Protein AF-A0A950Y1R8-F1 (afdb_monomer)

Structure (mmCIF, N/CA/C/O backbone):
data_AF-A0A950Y1R8-F1
#
_entry.id   AF-A0A950Y1R8-F1
#
loop_
_atom_site.group_PDB
_atom_site.id
_atom_site.type_symbol
_atom_site.label_atom_id
_atom_site.label_alt_id
_atom_site.label_comp_id
_atom_site.label_asym_id
_atom_site.label_entity_id
_atom_site.label_seq_id
_atom_site.pdbx_PDB_ins_code
_atom_site.Cartn_x
_atom_site.Cartn_y
_atom_site.Cartn_z
_atom_site.occupancy
_atom_site.B_iso_or_equiv
_atom_site.auth_seq_id
_atom_site.auth_comp_id
_atom_site.auth_asym_id
_atom_site.auth_atom_id
_atom_site.pdbx_PDB_model_num
ATOM 1 N N . MET A 1 1 ? -29.801 -0.725 41.573 1.00 47.75 1 MET A N 1
ATOM 2 C CA . MET A 1 1 ? -29.984 -1.038 40.142 1.00 47.75 1 MET A CA 1
ATOM 3 C C . MET A 1 1 ? -28.649 -0.811 39.451 1.00 47.75 1 MET A C 1
ATOM 5 O O . MET A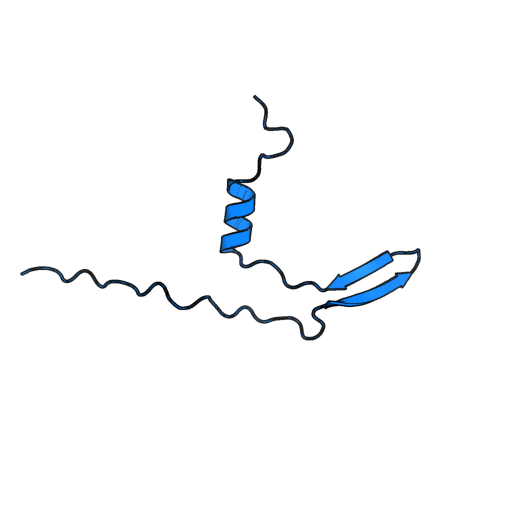 1 1 ? -28.320 0.325 39.147 1.00 47.75 1 MET A O 1
ATOM 9 N N . ALA A 1 2 ? -27.809 -1.844 39.378 1.00 53.16 2 ALA A N 1
ATOM 10 C CA . ALA A 1 2 ? -26.455 -1.727 38.841 1.00 53.16 2 ALA A CA 1
ATOM 11 C C . ALA A 1 2 ? -26.501 -1.820 37.309 1.00 53.16 2 ALA A C 1
ATOM 13 O O . ALA A 1 2 ? -26.990 -2.809 36.772 1.00 53.16 2 ALA A O 1
ATOM 14 N N . GLU A 1 3 ? -26.023 -0.787 36.618 1.00 63.59 3 GLU A N 1
ATOM 15 C CA . GLU A 1 3 ? -25.903 -0.783 35.160 1.00 63.59 3 GLU A CA 1
ATOM 16 C C . GLU A 1 3 ? -24.786 -1.738 34.716 1.00 63.59 3 GLU A C 1
ATOM 18 O O . GLU A 1 3 ? -23.596 -1.503 34.955 1.00 63.59 3 GLU A O 1
ATOM 23 N N . GLU A 1 4 ? -25.162 -2.821 34.038 1.00 65.81 4 GLU A N 1
ATOM 24 C CA . GLU A 1 4 ? -24.216 -3.692 33.349 1.00 65.81 4 GLU A CA 1
ATOM 25 C C . GLU A 1 4 ? -23.588 -2.955 32.159 1.00 65.81 4 GLU A C 1
ATOM 27 O O . GLU A 1 4 ? -24.184 -2.770 31.096 1.00 65.81 4 GLU A O 1
ATOM 32 N N . LYS A 1 5 ? -22.326 -2.549 32.321 1.00 63.50 5 LYS A N 1
ATOM 33 C CA . LYS A 1 5 ? -21.510 -2.034 31.218 1.00 63.50 5 LYS A CA 1
ATOM 34 C C . LYS A 1 5 ? -21.211 -3.160 30.227 1.00 63.50 5 LYS A C 1
ATOM 36 O O . LYS A 1 5 ? -20.369 -4.021 30.483 1.00 63.50 5 LYS A O 1
ATOM 41 N N . GLN A 1 6 ? -21.859 -3.111 29.065 1.00 62.91 6 GLN A N 1
ATOM 42 C CA . GLN A 1 6 ? -21.610 -4.019 27.945 1.00 62.91 6 GLN A CA 1
ATOM 43 C C . GLN A 1 6 ? -20.136 -3.962 27.503 1.00 62.91 6 GLN A C 1
ATOM 45 O O . GLN A 1 6 ? -19.657 -2.963 26.957 1.00 62.91 6 GLN A O 1
ATOM 50 N N . LYS A 1 7 ? -19.398 -5.056 27.720 1.00 63.44 7 LYS A N 1
ATOM 51 C CA . LYS A 1 7 ? -18.024 -5.224 27.230 1.00 63.44 7 LYS A CA 1
ATOM 52 C C . LYS A 1 7 ? -18.060 -5.528 25.730 1.00 63.44 7 LYS A C 1
ATOM 54 O O . LYS A 1 7 ? -18.357 -6.649 25.329 1.00 63.44 7 LYS A O 1
ATOM 59 N N . LYS A 1 8 ? -17.737 -4.541 24.888 1.00 58.06 8 LYS A N 1
ATOM 60 C CA . LYS A 1 8 ? -17.543 -4.759 23.444 1.00 58.06 8 LYS A CA 1
ATOM 61 C C . LYS A 1 8 ? -16.337 -5.679 23.223 1.00 58.06 8 LYS A C 1
ATOM 63 O O . LYS A 1 8 ? -15.220 -5.342 23.615 1.00 58.06 8 LYS A O 1
ATOM 68 N N . SER A 1 9 ? -16.560 -6.834 22.601 1.00 59.47 9 SER A N 1
ATOM 69 C CA . SER A 1 9 ? -15.503 -7.779 22.239 1.00 59.47 9 SER A CA 1
ATOM 70 C C . SER A 1 9 ? -14.593 -7.169 21.161 1.00 59.47 9 SER A C 1
ATOM 72 O O . SER A 1 9 ? -15.043 -6.637 20.151 1.00 59.47 9 SER A O 1
ATOM 74 N N . PHE A 1 10 ? -13.278 -7.209 21.382 1.00 60.44 10 PHE A N 1
ATOM 75 C CA . PHE A 1 10 ? -12.272 -6.553 20.527 1.00 60.44 10 PHE A CA 1
ATOM 76 C C . PHE A 1 10 ? -11.989 -7.305 19.208 1.00 60.44 10 PHE A C 1
ATOM 78 O O . PHE A 1 10 ? -11.086 -6.946 18.451 1.00 60.44 10 PHE A O 1
ATOM 85 N N . ALA A 1 11 ? -12.710 -8.388 18.935 1.00 65.88 11 ALA A N 1
ATOM 86 C CA . ALA A 1 11 ? -12.251 -9.433 18.033 1.00 65.88 11 ALA A CA 1
ATOM 87 C C .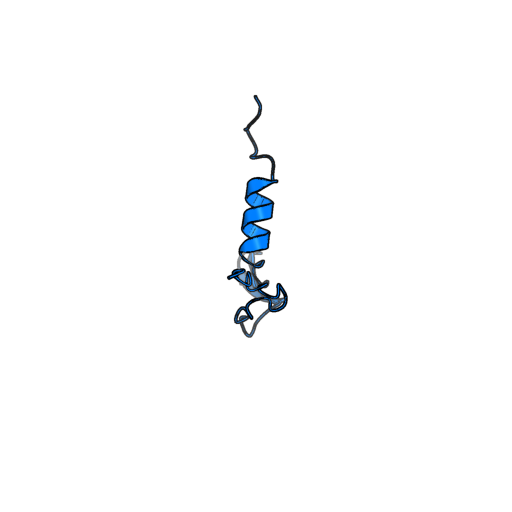 ALA A 1 11 ? -13.103 -9.534 16.763 1.00 65.88 11 ALA A C 1
ATOM 89 O O . ALA A 1 11 ? -13.774 -10.530 16.532 1.00 65.88 11 ALA A O 1
ATOM 90 N N . ALA A 1 12 ? -13.020 -8.513 15.911 1.00 65.19 12 ALA A N 1
ATOM 91 C CA . ALA A 1 12 ? -13.155 -8.692 14.467 1.00 65.19 12 ALA A CA 1
ATOM 92 C C . ALA A 1 12 ? -12.461 -7.526 13.753 1.00 65.19 12 ALA A C 1
ATOM 94 O O . ALA A 1 12 ? -12.925 -6.386 13.786 1.00 65.19 12 ALA A O 1
ATOM 95 N N . SER A 1 13 ? -11.310 -7.778 13.123 1.00 66.00 13 SER A N 1
ATOM 96 C CA . SER A 1 13 ? -10.748 -6.800 12.188 1.00 66.00 13 SER A CA 1
ATOM 97 C C . SER A 1 13 ? -11.687 -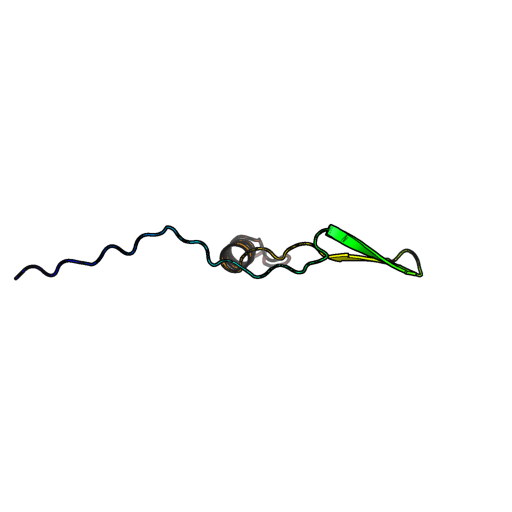6.665 10.993 1.00 66.00 13 SER A C 1
ATOM 99 O O . SER A 1 13 ? -12.051 -7.681 10.402 1.00 66.00 13 SER A O 1
ATOM 101 N N . THR A 1 14 ? -12.041 -5.438 10.610 1.00 71.38 14 THR A N 1
ATOM 102 C CA . THR A 1 14 ? -12.816 -5.185 9.391 1.00 71.38 14 THR A CA 1
ATOM 103 C C . THR A 1 14 ? -12.100 -5.801 8.186 1.00 71.38 14 THR A C 1
ATOM 105 O O . THR A 1 14 ? -10.904 -5.576 7.968 1.00 71.38 14 THR A O 1
ATOM 108 N N . LYS A 1 15 ? -12.819 -6.634 7.426 1.00 71.00 15 LYS A N 1
ATOM 109 C CA . LYS A 1 15 ? -12.313 -7.271 6.206 1.00 71.00 15 LYS A CA 1
ATOM 110 C C . LYS A 1 15 ? -12.229 -6.194 5.124 1.00 71.00 15 LYS A C 1
ATOM 112 O O . LYS A 1 15 ? -13.250 -5.701 4.666 1.00 71.00 15 LYS A O 1
ATOM 117 N N . ILE A 1 16 ? -11.013 -5.784 4.772 1.00 74.12 16 ILE A N 1
ATOM 118 C CA . ILE A 1 16 ? -10.777 -4.813 3.696 1.00 74.12 16 ILE A CA 1
ATOM 119 C C . ILE A 1 16 ? -10.782 -5.577 2.376 1.00 74.12 16 ILE A C 1
ATOM 121 O O . ILE A 1 16 ? -10.012 -6.529 2.226 1.00 74.12 16 ILE A O 1
ATOM 125 N N . GLU A 1 17 ? -11.627 -5.163 1.433 1.00 78.31 17 GLU A N 1
ATOM 126 C CA . GLU A 1 17 ? -11.634 -5.735 0.089 1.00 78.31 17 GLU A CA 1
ATOM 127 C C . GLU A 1 17 ? -10.302 -5.474 -0.613 1.00 78.31 17 GLU A C 1
ATOM 129 O O . GLU A 1 17 ? -9.769 -4.361 -0.653 1.00 78.31 17 GLU A O 1
ATOM 134 N N . GLN A 1 18 ? -9.727 -6.556 -1.116 1.00 77.56 18 GLN A N 1
ATOM 135 C CA . GLN A 1 18 ? -8.411 -6.592 -1.717 1.00 77.56 18 GLN A CA 1
ATOM 136 C C . GLN A 1 18 ? -8.541 -6.582 -3.241 1.00 77.56 18 GLN A C 1
ATOM 138 O O . GLN A 1 18 ? -9.438 -7.211 -3.799 1.00 77.56 18 GLN A O 1
ATOM 143 N N . LYS A 1 19 ? -7.641 -5.864 -3.925 1.00 80.62 19 LYS A N 1
ATOM 144 C CA . LYS A 1 19 ? -7.559 -5.931 -5.391 1.00 80.62 19 LYS A CA 1
ATOM 145 C C . LYS A 1 19 ? -7.181 -7.354 -5.805 1.00 80.62 19 LYS A C 1
ATOM 147 O O . LYS A 1 19 ? -6.391 -7.994 -5.118 1.00 80.62 19 LYS A O 1
ATOM 152 N N . LYS A 1 20 ? -7.720 -7.830 -6.928 1.00 79.94 20 LYS A N 1
ATOM 153 C CA . LYS A 1 20 ? -7.477 -9.199 -7.421 1.00 79.94 20 LYS A CA 1
ATOM 154 C C . LYS A 1 20 ? -6.002 -9.442 -7.773 1.00 79.94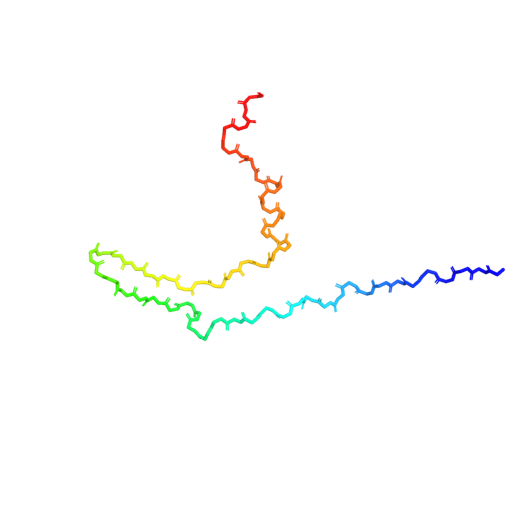 20 LYS A C 1
ATOM 156 O O . LYS A 1 20 ? -5.481 -10.517 -7.534 1.00 79.94 20 LYS A O 1
ATOM 161 N N . ASN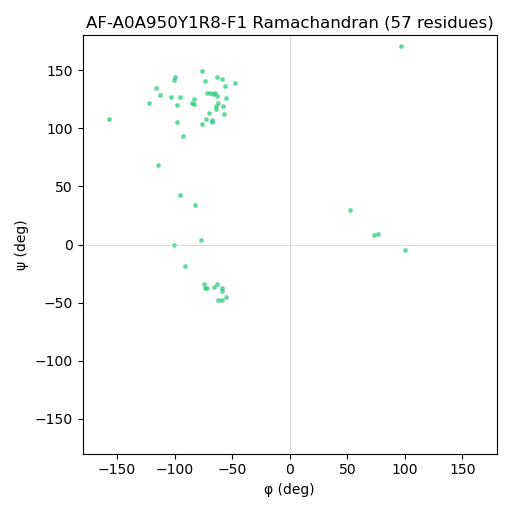 A 1 21 ? -5.339 -8.405 -8.263 1.00 81.94 21 ASN A N 1
ATOM 162 C CA . ASN A 1 21 ? -3.974 -8.368 -8.782 1.00 81.94 21 ASN A CA 1
ATOM 163 C C . ASN A 1 21 ? -2.961 -7.919 -7.709 1.00 81.94 21 ASN A C 1
ATOM 165 O O . ASN A 1 21 ? -2.119 -7.045 -7.912 1.00 81.94 21 ASN A O 1
ATOM 169 N N . ILE A 1 22 ? -3.113 -8.442 -6.492 1.00 80.44 22 ILE A N 1
ATOM 170 C CA . ILE A 1 22 ? -2.191 -8.166 -5.389 1.00 80.44 22 ILE A CA 1
ATOM 171 C C . ILE A 1 22 ? -0.863 -8.885 -5.636 1.00 80.44 22 ILE A C 1
ATOM 173 O O . ILE A 1 22 ? -0.840 -10.086 -5.864 1.00 80.44 22 ILE A O 1
ATOM 177 N N . TYR A 1 23 ? 0.228 -8.130 -5.508 1.00 78.50 23 TYR A N 1
ATOM 178 C CA . TYR A 1 23 ? 1.612 -8.510 -5.809 1.00 78.50 23 TYR A CA 1
ATOM 179 C C . TYR A 1 23 ? 1.968 -8.616 -7.293 1.00 78.50 23 TYR A C 1
ATOM 181 O O . TYR A 1 23 ? 3.109 -8.950 -7.603 1.00 78.50 23 TYR A O 1
ATOM 189 N N . ASP A 1 24 ? 1.068 -8.209 -8.185 1.00 85.44 24 ASP A N 1
ATOM 190 C CA . ASP A 1 24 ? 1.399 -8.070 -9.597 1.00 85.44 24 ASP A CA 1
ATOM 191 C C . ASP A 1 24 ? 2.230 -6.804 -9.849 1.00 85.44 24 ASP A C 1
ATOM 193 O O . ASP A 1 24 ? 2.102 -5.778 -9.159 1.00 85.44 24 ASP A O 1
ATOM 197 N N . ALA A 1 25 ? 3.085 -6.893 -10.867 1.00 83.94 25 ALA A N 1
ATOM 198 C CA . ALA A 1 25 ? 3.897 -5.798 -11.368 1.00 83.94 25 ALA A CA 1
ATOM 199 C C . ALA A 1 25 ? 3.594 -5.573 -12.853 1.00 83.94 25 ALA A C 1
ATOM 201 O O . ALA A 1 25 ? 3.763 -6.469 -13.675 1.00 83.94 25 ALA A O 1
ATOM 202 N N . GLU A 1 26 ? 3.165 -4.360 -13.190 1.00 88.50 26 GLU A N 1
ATOM 203 C CA . GLU A 1 26 ? 2.937 -3.925 -14.568 1.00 88.50 26 GLU A CA 1
ATOM 204 C C . GLU A 1 26 ? 4.099 -3.025 -15.005 1.00 88.50 26 GLU A C 1
ATOM 206 O O . GLU A 1 26 ? 4.438 -2.061 -14.310 1.00 88.50 26 GLU A O 1
ATOM 211 N N . TYR A 1 27 ? 4.739 -3.345 -16.132 1.00 91.31 27 TYR A N 1
ATOM 212 C CA . TYR A 1 27 ? 5.803 -2.517 -16.697 1.00 91.31 27 TYR A CA 1
ATOM 213 C C . TYR A 1 27 ? 5.200 -1.406 -17.560 1.00 91.31 27 TYR A C 1
ATOM 215 O O . TYR A 1 27 ? 4.488 -1.688 -18.519 1.00 91.31 27 TYR A O 1
ATOM 223 N N . LEU A 1 28 ? 5.495 -0.147 -17.226 1.00 88.81 28 LEU A N 1
ATOM 224 C CA . LEU A 1 28 ? 4.943 1.031 -17.912 1.00 88.81 28 LEU A CA 1
ATOM 225 C C . LEU A 1 28 ? 5.914 1.653 -18.933 1.00 88.81 28 LEU A C 1
ATOM 227 O O . LEU A 1 28 ? 5.573 2.646 -19.570 1.00 88.81 28 LEU A O 1
ATOM 231 N N . GLY A 1 29 ? 7.119 1.093 -19.088 1.00 90.75 29 GLY A N 1
ATOM 232 C CA . GLY A 1 29 ? 8.196 1.680 -19.891 1.00 90.75 29 GLY A CA 1
ATOM 233 C C . GLY A 1 29 ? 9.200 2.490 -19.060 1.00 90.75 29 GLY A C 1
ATOM 234 O O . GLY A 1 29 ? 9.009 2.706 -17.864 1.00 90.75 29 GLY A O 1
ATOM 235 N N . SER A 1 30 ? 10.311 2.884 -19.697 1.00 90.25 30 SER A N 1
ATOM 236 C CA . SER A 1 30 ? 11.398 3.702 -19.118 1.00 90.25 30 SER A CA 1
ATOM 237 C C . SER A 1 30 ? 11.982 3.196 -17.785 1.00 90.25 30 SER A C 1
ATOM 239 O O . SER A 1 30 ? 12.418 3.995 -16.959 1.00 90.25 30 SER A O 1
ATOM 241 N N . GLY A 1 31 ? 11.963 1.879 -17.541 1.00 89.94 31 GLY A N 1
ATOM 242 C CA . GLY A 1 31 ? 12.400 1.293 -16.264 1.00 89.94 31 GLY A CA 1
ATOM 243 C C . GLY A 1 31 ? 11.394 1.441 -15.111 1.00 89.94 31 GLY A C 1
ATOM 244 O O . GLY A 1 31 ? 11.722 1.133 -13.966 1.00 89.94 31 GLY A O 1
ATOM 245 N N . THR A 1 32 ? 10.169 1.894 -15.388 1.00 90.25 32 THR A N 1
ATOM 246 C CA . THR A 1 32 ? 9.137 2.160 -14.379 1.00 90.25 32 THR A CA 1
ATOM 247 C C . THR A 1 32 ? 8.198 0.965 -14.219 1.00 90.25 32 THR A C 1
ATOM 249 O O . THR A 1 32 ? 7.578 0.511 -15.181 1.00 90.25 32 THR A O 1
ATOM 252 N N . PHE A 1 33 ? 8.034 0.494 -12.981 1.00 88.38 33 PHE A N 1
ATOM 253 C CA . PHE A 1 33 ? 7.120 -0.597 -12.633 1.00 88.38 33 PHE A CA 1
ATOM 254 C C . PHE A 1 33 ? 6.018 -0.114 -11.695 1.00 88.38 33 PHE A C 1
ATOM 256 O O . PHE A 1 33 ? 6.279 0.556 -10.690 1.00 88.38 33 PHE A O 1
ATOM 263 N N . ARG A 1 34 ? 4.777 -0.507 -11.978 1.00 86.12 34 ARG A N 1
ATOM 264 C CA . ARG A 1 34 ? 3.638 -0.294 -11.087 1.00 86.12 34 ARG A CA 1
ATOM 265 C C . ARG A 1 34 ? 3.376 -1.566 -10.289 1.00 86.12 34 ARG A C 1
ATOM 267 O O . ARG A 1 34 ? 2.833 -2.531 -10.810 1.00 86.12 34 ARG A O 1
ATOM 274 N N . ILE A 1 35 ? 3.748 -1.548 -9.011 1.00 87.31 35 ILE A N 1
ATOM 275 C CA . ILE A 1 35 ? 3.585 -2.688 -8.098 1.00 87.31 35 ILE A CA 1
ATOM 2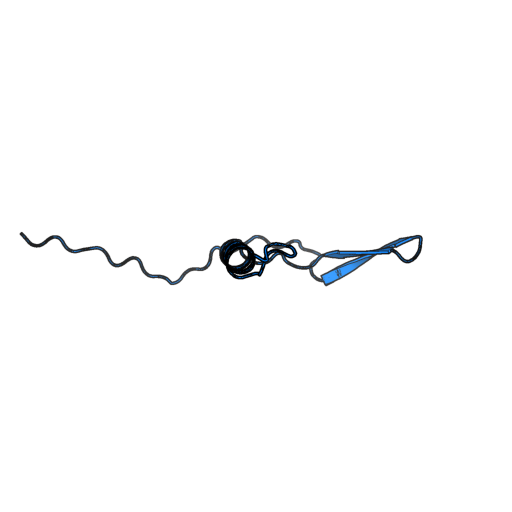76 C C . ILE A 1 35 ? 2.317 -2.495 -7.264 1.00 87.31 35 ILE A C 1
ATOM 278 O O . ILE A 1 35 ? 2.198 -1.528 -6.500 1.00 87.31 35 ILE A O 1
ATOM 282 N N . VAL A 1 36 ? 1.365 -3.422 -7.368 1.00 84.00 36 VAL A N 1
ATOM 283 C CA . VAL A 1 36 ? 0.111 -3.361 -6.604 1.00 84.00 36 VAL A CA 1
ATOM 284 C C . VAL A 1 36 ? 0.263 -4.146 -5.301 1.00 84.00 36 VAL A C 1
ATOM 286 O O . VAL A 1 36 ? 0.034 -5.346 -5.238 1.00 84.00 36 VAL A O 1
ATOM 289 N N . LYS A 1 37 ? 0.632 -3.464 -4.212 1.00 82.50 37 LYS A N 1
ATOM 290 C CA . LYS A 1 37 ? 0.711 -4.063 -2.866 1.00 82.50 37 LYS A CA 1
ATOM 291 C C . LYS A 1 37 ? -0.530 -3.720 -2.027 1.00 82.50 37 LYS A C 1
ATOM 293 O O . LYS A 1 37 ? -1.014 -2.586 -2.115 1.00 82.50 37 LYS A O 1
ATOM 298 N N . PRO A 1 38 ? -1.034 -4.625 -1.163 1.00 81.19 38 PRO A N 1
ATOM 299 C CA . PRO A 1 38 ? -2.121 -4.305 -0.246 1.00 81.19 38 PRO A CA 1
ATOM 300 C C . PRO A 1 38 ? -1.781 -3.104 0.637 1.00 81.19 38 PRO A C 1
ATOM 302 O O . PRO A 1 38 ? -0.684 -2.976 1.195 1.00 81.19 38 PRO A O 1
ATOM 305 N N . LYS A 1 39 ? -2.761 -2.212 0.786 1.00 77.69 39 LYS A N 1
ATOM 306 C CA . LYS A 1 39 ? -2.641 -1.052 1.663 1.00 77.69 39 LYS A CA 1
ATOM 307 C C . LYS A 1 39 ? -2.732 -1.507 3.123 1.00 77.69 39 LYS A C 1
ATOM 309 O O . LYS A 1 39 ? -3.541 -2.358 3.477 1.00 77.69 39 LYS A O 1
ATOM 314 N N . ARG A 1 40 ? -1.920 -0.905 4.001 1.00 80.19 40 ARG A N 1
ATOM 315 C CA . ARG A 1 40 ? -2.020 -1.125 5.455 1.00 80.19 40 ARG A CA 1
ATOM 316 C C . ARG A 1 40 ? -3.414 -0.728 5.956 1.00 80.19 40 ARG A C 1
ATOM 318 O O . ARG A 1 40 ? -3.914 0.322 5.540 1.00 80.19 40 ARG A O 1
ATOM 325 N N . GLN A 1 41 ? -3.951 -1.494 6.914 1.00 82.50 41 GLN A N 1
ATOM 326 C CA . GLN A 1 41 ? -5.152 -1.130 7.679 1.00 82.50 41 GLN A CA 1
ATOM 327 C C . GLN A 1 41 ? -5.051 0.311 8.197 1.00 82.50 41 GLN A C 1
ATOM 329 O O . GLN A 1 41 ? -3.993 0.718 8.694 1.00 82.50 41 GLN A O 1
ATOM 334 N N . ASP A 1 42 ? -6.148 1.066 8.142 1.00 82.81 42 ASP A N 1
ATOM 335 C CA . ASP A 1 42 ? -6.146 2.498 8.472 1.00 82.81 42 ASP A CA 1
ATOM 336 C C . ASP A 1 42 ? -5.678 2.772 9.903 1.00 82.81 42 ASP A C 1
ATOM 338 O O . ASP A 1 42 ? -4.873 3.675 10.135 1.00 82.81 42 ASP A O 1
ATOM 342 N N . ARG A 1 43 ? -6.045 1.903 10.853 1.00 83.56 43 ARG A N 1
ATOM 343 C CA . ARG A 1 43 ? -5.548 1.953 12.237 1.00 83.56 43 ARG A CA 1
ATOM 344 C C . ARG A 1 43 ? -4.019 1.925 12.310 1.00 83.56 43 ARG A C 1
ATOM 346 O O . ARG A 1 43 ? -3.417 2.697 13.053 1.00 83.56 43 ARG A O 1
ATOM 353 N N . LYS A 1 44 ? -3.377 1.043 11.539 1.00 84.31 44 LYS A N 1
ATOM 354 C CA . LYS A 1 44 ? -1.912 0.903 11.515 1.00 84.31 44 LYS A CA 1
ATOM 355 C C . LYS A 1 44 ? -1.251 2.058 10.762 1.00 84.31 44 LYS A C 1
ATOM 357 O O . LYS A 1 44 ? -0.177 2.500 11.164 1.00 84.31 44 LYS A O 1
ATOM 362 N N . ARG A 1 45 ? -1.900 2.585 9.717 1.00 84.38 45 ARG A N 1
ATOM 363 C CA . ARG A 1 45 ? -1.451 3.795 9.010 1.00 84.38 45 ARG A CA 1
ATOM 364 C C . ARG A 1 45 ? -1.442 5.005 9.945 1.00 84.38 45 ARG A C 1
ATOM 366 O O . ARG A 1 45 ? -0.417 5.672 10.043 1.00 84.38 45 ARG A O 1
ATOM 373 N N . ARG A 1 46 ? -2.526 5.215 10.700 1.00 85.62 46 ARG A N 1
ATOM 374 C CA . ARG A 1 46 ? -2.632 6.272 11.717 1.00 85.62 46 ARG A CA 1
ATOM 375 C C . ARG A 1 46 ? -1.559 6.132 12.797 1.00 85.62 46 ARG A C 1
ATOM 377 O O . ARG A 1 46 ? -0.882 7.105 13.095 1.00 85.62 46 ARG A O 1
ATOM 384 N N . GLN A 1 47 ? -1.356 4.930 13.346 1.00 86.50 47 GLN A N 1
ATOM 385 C CA . GLN A 1 47 ? -0.297 4.697 14.341 1.00 86.50 47 GLN A CA 1
ATOM 386 C C . GLN A 1 47 ? 1.098 5.031 13.798 1.00 86.50 47 GLN A C 1
ATOM 388 O O . GLN A 1 47 ? 1.894 5.620 14.518 1.00 86.50 47 GLN A O 1
ATOM 393 N N . SER A 1 48 ? 1.386 4.688 12.540 1.00 84.56 48 SER A N 1
ATOM 394 C CA . SER A 1 48 ? 2.663 5.022 11.900 1.00 84.56 48 SER A CA 1
ATOM 395 C C . SER A 1 48 ? 2.849 6.526 11.708 1.00 84.56 48 SER A C 1
ATOM 397 O O . SER A 1 48 ? 3.969 6.998 11.839 1.00 84.56 48 SER A O 1
ATOM 399 N N . ALA A 1 49 ? 1.781 7.265 11.398 1.00 82.88 49 ALA A N 1
ATOM 400 C CA . ALA A 1 49 ? 1.833 8.719 11.255 1.00 82.88 49 ALA A CA 1
ATOM 401 C C . ALA A 1 49 ? 2.009 9.431 12.606 1.00 82.88 49 ALA A C 1
ATOM 403 O O . ALA A 1 49 ? 2.742 10.402 12.686 1.00 82.88 49 ALA A O 1
ATOM 404 N N . LEU A 1 50 ? 1.373 8.921 13.668 1.00 83.12 50 LEU A N 1
ATOM 405 C CA . LEU A 1 50 ? 1.486 9.478 15.023 1.00 83.12 50 LEU A CA 1
ATOM 406 C C . LEU A 1 50 ? 2.833 9.171 15.690 1.00 83.12 5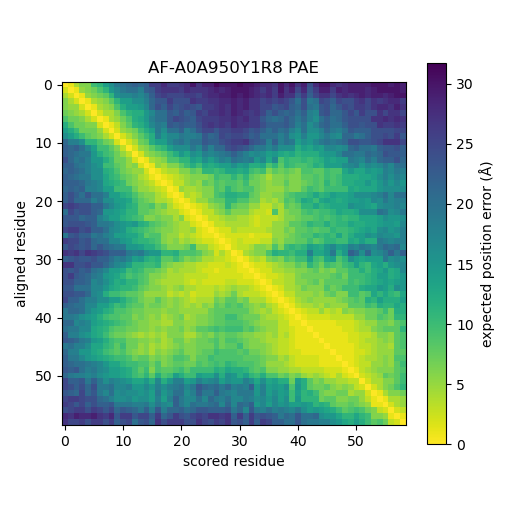0 LEU A C 1
ATOM 408 O 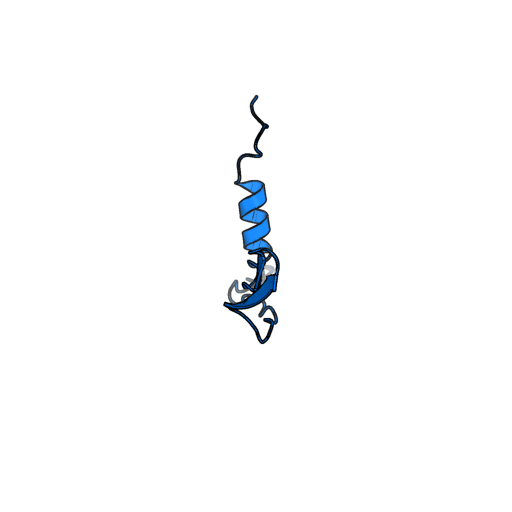O . LEU A 1 50 ? 3.341 9.986 16.446 1.00 83.12 50 LEU A O 1
ATOM 412 N N . LYS A 1 51 ? 3.375 7.966 15.465 1.00 79.81 51 LYS A N 1
ATOM 413 C CA . LYS A 1 51 ? 4.639 7.513 16.072 1.00 79.81 51 LYS A CA 1
ATOM 414 C C . LYS A 1 51 ? 5.865 7.827 15.220 1.00 79.81 51 LYS A C 1
ATOM 416 O O . LYS A 1 51 ? 6.982 7.748 15.720 1.00 79.81 51 LYS A O 1
ATOM 421 N N . GLY A 1 52 ? 5.673 8.091 13.930 1.00 75.31 52 GLY A N 1
ATOM 422 C CA . GLY A 1 52 ? 6.755 8.480 13.041 1.00 75.31 52 GLY A CA 1
ATOM 423 C C . GLY A 1 52 ? 7.242 9.868 13.421 1.00 75.31 52 GLY A C 1
ATOM 424 O O . GLY A 1 52 ? 6.441 10.786 13.565 1.00 75.31 52 GLY A O 1
ATOM 425 N N . THR A 1 53 ? 8.551 10.031 13.575 1.00 72.50 53 THR A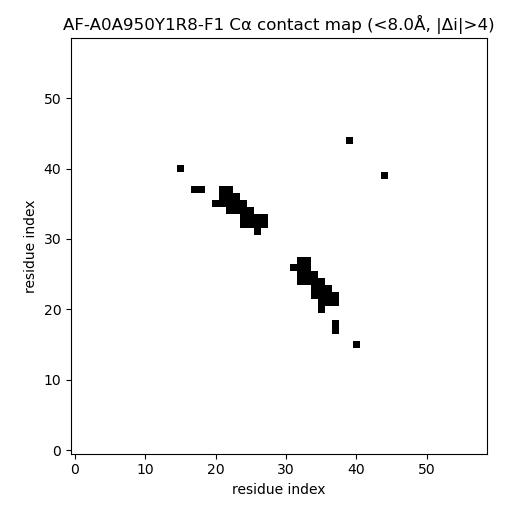 N 1
ATOM 426 C CA . THR A 1 53 ? 9.138 11.364 13.652 1.00 72.50 53 THR A CA 1
ATOM 427 C C . THR A 1 53 ? 8.895 12.055 12.312 1.00 72.50 53 THR A C 1
ATOM 429 O O . THR A 1 53 ? 9.354 11.588 11.267 1.00 72.50 53 THR A O 1
ATOM 432 N N . THR A 1 54 ? 8.135 13.149 12.300 1.00 74.62 54 THR A N 1
ATOM 433 C CA . THR A 1 54 ? 8.002 13.957 11.086 1.00 74.62 54 THR A CA 1
ATOM 434 C C . THR A 1 54 ? 9.390 14.494 10.750 1.00 74.62 54 THR A C 1
ATOM 436 O O . THR A 1 54 ? 10.037 15.137 11.581 1.00 74.62 54 THR A O 1
ATOM 439 N N . ARG A 1 55 ? 9.902 14.188 9.554 1.00 70.00 55 ARG A N 1
ATOM 440 C CA . ARG A 1 55 ? 11.198 14.707 9.100 1.00 70.00 55 ARG A CA 1
ATOM 441 C C . ARG A 1 55 ? 11.126 16.239 9.128 1.00 70.00 55 ARG A C 1
ATOM 443 O O . ARG A 1 55 ? 10.274 16.807 8.460 1.00 70.00 55 ARG A O 1
ATOM 450 N N . GLY A 1 56 ? 11.983 16.878 9.925 1.00 73.50 56 GLY A N 1
ATOM 451 C CA . GLY A 1 56 ? 11.974 18.334 10.137 1.00 73.50 56 GLY A CA 1
ATOM 452 C C . GLY A 1 56 ? 11.306 18.812 11.433 1.00 73.50 56 GLY A C 1
ATOM 453 O O . GLY A 1 56 ? 11.418 19.985 11.749 1.00 73.50 56 GLY A O 1
ATOM 454 N N . ALA A 1 57 ? 10.691 17.932 12.233 1.00 71.12 57 ALA A N 1
ATOM 455 C CA . ALA A 1 57 ? 10.086 18.290 13.526 1.00 71.12 57 ALA A CA 1
ATOM 456 C C . ALA A 1 57 ? 11.091 18.349 14.705 1.00 71.12 57 ALA A C 1
ATOM 458 O O . ALA A 1 57 ? 10.755 17.974 15.825 1.00 71.12 57 ALA A O 1
ATOM 459 N N . ARG A 1 58 ? 12.343 18.767 14.465 1.00 74.81 58 ARG A N 1
ATOM 460 C CA . ARG A 1 58 ? 13.324 19.103 15.523 1.00 74.81 58 ARG A CA 1
ATOM 461 C C . ARG A 1 58 ? 13.583 20.616 15.439 1.00 74.81 58 ARG A C 1
ATOM 463 O O . ARG A 1 58 ? 13.924 21.051 14.346 1.00 74.81 58 ARG A O 1
ATOM 470 N N . LYS A 1 59 ? 13.508 21.446 16.483 1.00 60.47 59 LYS A N 1
ATOM 471 C CA . LYS A 1 59 ? 13.067 21.311 17.886 1.00 60.47 59 LYS A CA 1
ATOM 472 C C . LYS A 1 59 ? 11.811 22.152 18.103 1.00 60.47 59 LYS A C 1
ATOM 474 O O . LYS A 1 59 ? 11.687 23.168 17.390 1.00 60.47 59 LYS A O 1
#

pLDDT: mean 76.75, std 10.42, range [47.75, 91.31]

Radius of gyration: 20.28 Å; Cα contacts (8 Å, |Δi|>4): 27; chains: 1; bounding box: 43×31×60 Å

Sequence (59 aa):
MAEEKQKKSFAASTKIEQKKNIYDAEYLGSGTFRIVKPKRQDRKRRQSALKGTTRGARK

Foldseek 3Di:
DDDDDDDDDPDDDPDDDADPQAQDWDDPDPPDIDGHHDDDDVVVVVVCVVPPDDVPPDD

Mean predicted aligned error: 12.59 Å

Secondary structure (DSSP, 8-state):
---------------PPPPTTTT-EEEEETTEEEE-PPPPPHHHHHHHHHHSPPTT---

Solvent-accessible surface area (backbone atoms only — not comparable to full-atom values): 4276 Å² total; per-residue (Å²): 138,84,82,80,80,82,79,78,78,89,82,72,80,83,85,74,87,71,69,91,61,60,74,41,72,48,78,76,54,97,92,41,70,52,68,39,66,84,77,73,56,66,72,60,49,52,50,49,63,73,69,43,80,59,90,79,76,76,130